Protein AF-A0A4U9HNX3-F1 (afdb_monomer)

Organism: NCBI:txid83655

Radius of gyration: 23.53 Å; Cα contacts (8 Å, |Δi|>4): 140; chains: 1; bounding box: 47×46×71 Å

Foldseek 3Di:
DDDDPPDDDDPQWDWDDFDDPVPFTQWTWTARNVPRDIDIGGDGDDDDDPDDQAPQPVCPPPWDADPSRAFEAEPVQDTPDPPDGDDDDRHDYPPPPDPPPPPPDPDDDDPVVPDDDDDDDDDD

Mean predicted aligned error: 14.07 Å

Sequence (124 aa):
MRSLKNVDIILNAQTTEVKGDGSKVTGLEYRDRVSGDVHSVALAGIFVQIGLLPNTTWLEGAIERNRMGEIIIDAKCETSVKGVFCGGRLHHRTVQTDYHRDRRRGESLPERLRSSDSHQSIRT

Structure (mmCIF, N/CA/C/O backbone):
data_AF-A0A4U9HNX3-F1
#
_entry.id   AF-A0A4U9HNX3-F1
#
loop_
_atom_site.group_PDB
_atom_site.id
_atom_site.type_symbol
_atom_site.label_atom_id
_atom_site.label_alt_id
_atom_site.label_comp_id
_atom_site.label_asym_id
_atom_site.label_entity_id
_atom_site.label_seq_id
_atom_site.pdbx_PDB_ins_code
_atom_site.Cartn_x
_atom_site.Cartn_y
_atom_site.Cartn_z
_atom_site.occupancy
_atom_site.B_iso_or_equiv
_atom_site.auth_seq_id
_atom_site.auth_comp_id
_atom_site.auth_asym_id
_atom_site.auth_atom_id
_atom_site.pdbx_PDB_model_num
ATOM 1 N N . MET A 1 1 ? -17.751 -18.338 -5.184 1.00 49.00 1 MET A N 1
ATOM 2 C CA . MET A 1 1 ? -17.459 -17.119 -4.397 1.00 49.00 1 MET A CA 1
ATOM 3 C C . MET A 1 1 ? -16.282 -17.456 -3.487 1.00 49.00 1 MET A C 1
ATOM 5 O O . MET A 1 1 ? -16.308 -18.524 -2.892 1.00 49.00 1 MET A O 1
ATOM 9 N N . ARG A 1 2 ? -15.183 -16.692 -3.523 1.00 61.53 2 ARG A N 1
ATOM 10 C CA . ARG A 1 2 ? -13.895 -17.094 -2.918 1.00 61.53 2 ARG A CA 1
ATOM 11 C C . ARG A 1 2 ? -13.922 -16.867 -1.400 1.00 61.53 2 ARG A C 1
ATOM 13 O O . ARG A 1 2 ? -13.481 -15.822 -0.950 1.00 61.53 2 ARG A O 1
ATOM 20 N N . SER A 1 3 ? -14.456 -17.812 -0.630 1.00 67.38 3 SER A N 1
ATOM 21 C CA . SER A 1 3 ? -14.443 -17.760 0.838 1.00 67.38 3 SER A CA 1
ATOM 22 C C . SER A 1 3 ? -13.634 -18.924 1.404 1.00 67.38 3 SER A C 1
ATOM 24 O O . SER A 1 3 ? -13.953 -20.089 1.156 1.00 67.38 3 SER A O 1
ATOM 26 N N . LEU A 1 4 ? -12.601 -18.608 2.180 1.00 86.81 4 LEU A N 1
ATOM 27 C CA . LEU A 1 4 ? -12.009 -19.540 3.136 1.00 86.81 4 LEU A CA 1
ATOM 28 C C . LEU A 1 4 ? -12.766 -19.386 4.458 1.00 86.81 4 LEU A C 1
ATOM 30 O O . LEU A 1 4 ? -13.244 -18.300 4.765 1.00 86.81 4 LEU A O 1
ATOM 34 N N . LYS A 1 5 ? -12.876 -20.455 5.251 1.00 91.69 5 LYS A 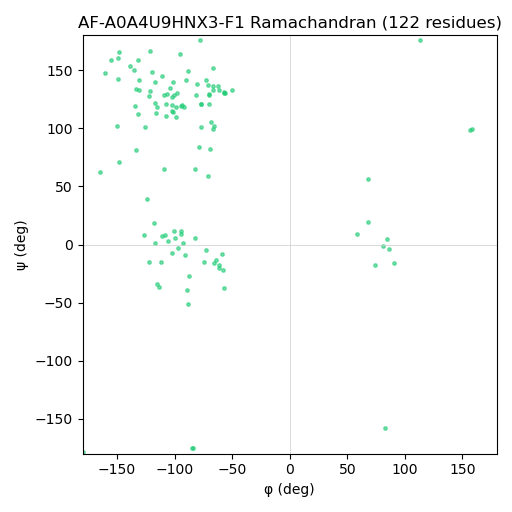N 1
ATOM 35 C CA . LYS A 1 5 ? -13.668 -20.444 6.500 1.00 91.69 5 LYS A CA 1
ATOM 36 C C . LYS A 1 5 ? -13.176 -19.436 7.549 1.00 91.69 5 LYS A C 1
ATOM 38 O O . LYS A 1 5 ? -13.899 -19.146 8.489 1.00 91.69 5 LYS A O 1
ATOM 43 N N . ASN A 1 6 ? -11.945 -18.960 7.412 1.00 93.44 6 ASN A N 1
ATOM 44 C CA . ASN A 1 6 ? -11.256 -18.066 8.336 1.00 93.44 6 ASN A CA 1
ATOM 45 C C . ASN A 1 6 ? -10.892 -16.718 7.690 1.00 93.44 6 ASN A C 1
ATOM 47 O O . ASN A 1 6 ? -9.967 -16.057 8.159 1.00 93.44 6 ASN A O 1
ATOM 51 N N . VAL A 1 7 ? -11.537 -16.356 6.576 1.00 93.81 7 VAL A N 1
ATOM 52 C CA . VAL A 1 7 ? -11.247 -15.118 5.847 1.00 93.81 7 VAL A CA 1
ATOM 53 C C . VAL A 1 7 ? -12.542 -14.415 5.484 1.00 93.81 7 VAL A C 1
ATOM 55 O O . VAL A 1 7 ? -13.321 -14.923 4.677 1.00 93.81 7 VAL A O 1
ATOM 58 N N . ASP A 1 8 ? -12.688 -13.203 6.002 1.00 92.81 8 ASP A N 1
ATOM 59 C CA . ASP A 1 8 ? -13.730 -12.268 5.603 1.00 92.81 8 ASP A CA 1
ATOM 60 C C . ASP A 1 8 ? -13.167 -11.272 4.587 1.00 92.81 8 ASP A C 1
ATOM 62 O O . ASP A 1 8 ? -12.103 -10.680 4.783 1.00 92.81 8 ASP A O 1
ATOM 66 N N . ILE A 1 9 ? -13.879 -11.098 3.472 1.00 94.62 9 ILE A N 1
ATOM 67 C CA . ILE A 1 9 ? -13.527 -10.134 2.428 1.00 94.62 9 ILE A CA 1
ATOM 68 C C . ILE A 1 9 ? -14.520 -8.983 2.506 1.00 94.62 9 ILE A C 1
ATOM 70 O O . ILE A 1 9 ? -15.686 -9.140 2.148 1.00 94.62 9 ILE A O 1
ATOM 74 N N . ILE A 1 10 ? -14.039 -7.821 2.938 1.00 94.62 10 ILE A N 1
ATOM 75 C CA . ILE A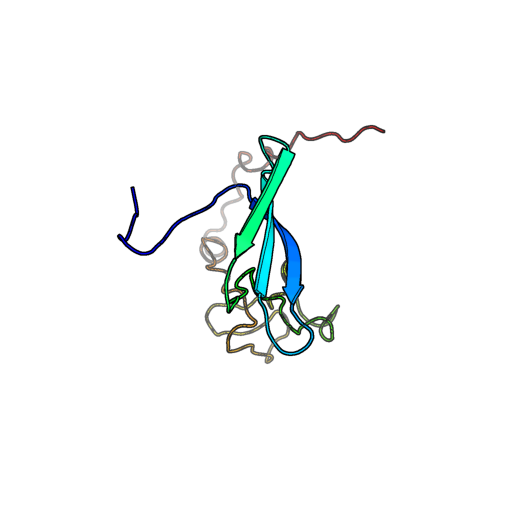 1 10 ? -14.837 -6.601 3.050 1.00 94.62 10 ILE A CA 1
ATOM 76 C C . ILE A 1 10 ? -14.490 -5.700 1.863 1.00 94.62 10 ILE A C 1
ATOM 78 O O . ILE A 1 10 ? -13.352 -5.254 1.714 1.00 94.62 10 ILE A O 1
ATOM 82 N N . LEU A 1 11 ? -15.4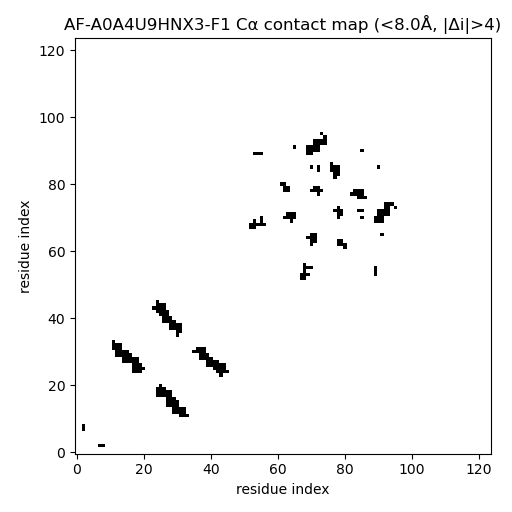67 -5.464 0.989 1.00 95.25 11 LEU A N 1
ATOM 83 C CA . LEU A 1 11 ? -15.339 -4.558 -0.155 1.00 95.25 11 LEU A CA 1
ATOM 84 C C . LEU A 1 11 ? -15.883 -3.175 0.207 1.00 95.25 11 LEU A C 1
ATOM 86 O O . LEU A 1 11 ? -16.595 -3.025 1.190 1.00 95.25 11 LEU A O 1
ATOM 90 N N . ASN A 1 12 ? -15.544 -2.160 -0.591 1.00 96.94 12 ASN A N 1
ATOM 91 C CA . ASN A 1 12 ? -15.966 -0.765 -0.388 1.00 96.94 12 ASN A CA 1
ATOM 92 C C . ASN A 1 12 ? -15.551 -0.137 0.956 1.00 96.94 12 ASN A C 1
ATOM 94 O O . ASN A 1 12 ? -15.955 0.985 1.243 1.00 96.94 12 ASN A O 1
ATOM 98 N N . ALA A 1 13 ? -14.708 -0.802 1.744 1.00 97.38 13 ALA A N 1
ATOM 99 C CA . ALA A 1 13 ? -14.178 -0.277 2.991 1.00 97.38 13 ALA A CA 1
ATOM 100 C C . ALA A 1 13 ? -13.055 0.739 2.734 1.00 97.38 13 ALA A C 1
ATOM 102 O O . ALA A 1 13 ? -12.028 0.417 2.135 1.00 97.38 13 ALA A O 1
ATOM 103 N N . GLN A 1 14 ? -13.235 1.965 3.216 1.00 97.38 14 GLN A N 1
ATOM 104 C CA . GLN A 1 14 ? -12.177 2.961 3.344 1.00 97.38 14 GLN A CA 1
ATOM 105 C C . GLN A 1 14 ? -11.676 2.960 4.786 1.00 97.38 14 GLN A C 1
ATOM 107 O O . GLN A 1 14 ? -12.382 3.425 5.675 1.00 97.38 14 GLN A O 1
ATOM 112 N N . THR A 1 15 ? -10.462 2.473 5.026 1.00 97.06 15 THR A N 1
ATOM 113 C CA . THR A 1 15 ? -9.817 2.580 6.341 1.00 97.06 15 THR A CA 1
ATOM 114 C C . THR A 1 15 ? -9.717 4.043 6.780 1.00 97.06 15 THR A C 1
ATOM 116 O O . THR A 1 15 ? -9.242 4.880 6.011 1.00 97.06 15 THR A O 1
ATOM 119 N N . THR A 1 16 ? -10.143 4.341 8.008 1.00 97.50 16 THR A N 1
ATOM 120 C CA . THR A 1 16 ? -10.145 5.697 8.581 1.00 97.50 16 THR A CA 1
ATOM 121 C C . THR A 1 16 ? -9.184 5.851 9.754 1.00 97.50 16 THR A C 1
ATOM 123 O O . THR A 1 16 ? -8.549 6.894 9.865 1.00 97.50 16 THR A O 1
ATOM 126 N N . GLU A 1 17 ? -9.034 4.829 10.600 1.00 97.44 17 GLU A N 1
ATOM 127 C CA . GLU A 1 17 ? -8.166 4.895 11.781 1.00 97.44 17 GLU A CA 1
ATOM 128 C C . GLU A 1 17 ? -7.579 3.520 12.124 1.00 97.44 17 GLU A C 1
ATOM 130 O O . GLU A 1 17 ? -8.257 2.496 12.035 1.00 97.44 17 GLU A O 1
ATOM 135 N N . VAL A 1 18 ? -6.318 3.502 12.562 1.00 97.31 18 VAL A N 1
ATOM 136 C CA . VAL A 1 18 ? -5.715 2.355 13.251 1.00 97.31 18 VAL A CA 1
ATOM 137 C C . VAL A 1 18 ? -5.682 2.664 14.743 1.00 97.31 18 VAL A C 1
ATOM 139 O O . VAL A 1 18 ? -5.037 3.625 15.157 1.00 97.31 18 VAL A O 1
ATOM 142 N N . LYS A 1 19 ? -6.349 1.837 15.550 1.00 97.62 19 LYS A N 1
ATOM 143 C CA . LYS A 1 19 ? -6.408 1.997 17.007 1.00 97.62 19 LYS A CA 1
ATOM 144 C C . LYS A 1 19 ? -5.268 1.247 17.681 1.00 97.62 19 LYS A C 1
ATOM 146 O O . LYS A 1 19 ? -4.939 0.123 17.294 1.00 97.62 19 LYS A O 1
ATOM 151 N N . GLY A 1 20 ? -4.704 1.847 18.725 1.00 97.00 20 GLY A N 1
ATOM 152 C CA . GLY A 1 20 ? -3.676 1.225 19.551 1.00 97.00 20 GLY A CA 1
ATOM 153 C C . GLY A 1 20 ? -3.725 1.693 21.000 1.00 97.00 20 GLY A C 1
ATOM 154 O O . GLY A 1 20 ? -4.288 2.738 21.309 1.00 97.00 20 GLY A O 1
ATOM 155 N N . ASP A 1 21 ? -3.125 0.904 21.887 1.00 95.94 21 ASP A N 1
ATOM 156 C CA . ASP A 1 21 ? -3.015 1.196 23.326 1.00 95.94 21 ASP A CA 1
ATOM 157 C C . ASP A 1 21 ? -1.695 1.901 23.702 1.00 95.94 21 ASP A C 1
ATOM 159 O O . ASP A 1 21 ? -1.338 1.996 24.873 1.00 95.94 21 ASP A O 1
ATOM 163 N N . GLY A 1 22 ? -0.951 2.371 22.697 1.00 95.00 22 GLY A N 1
ATOM 164 C CA . GLY A 1 22 ? 0.388 2.950 22.836 1.00 95.00 22 GLY A CA 1
ATOM 165 C C . GLY A 1 22 ? 1.529 1.936 22.708 1.00 95.00 22 GLY A C 1
ATOM 166 O O . GLY A 1 22 ? 2.659 2.338 22.448 1.00 95.00 22 GLY A O 1
ATOM 167 N N . SER A 1 23 ? 1.249 0.633 22.818 1.00 95.81 23 SER A N 1
ATOM 168 C CA . SER A 1 23 ? 2.246 -0.436 22.656 1.00 95.81 23 SER A CA 1
ATOM 169 C C . SER A 1 23 ? 1.980 -1.334 21.448 1.00 95.81 23 SER A C 1
ATOM 171 O O . SER A 1 23 ? 2.917 -1.808 20.806 1.00 95.81 23 SER A O 1
ATOM 173 N N . LYS A 1 24 ? 0.705 -1.563 21.117 1.00 95.19 24 LYS A N 1
ATOM 174 C CA . LYS A 1 24 ? 0.277 -2.448 20.028 1.00 95.19 24 LYS A CA 1
ATOM 175 C C . LYS A 1 24 ? -1.019 -1.971 19.383 1.00 95.19 24 LYS A C 1
ATOM 177 O O . LYS A 1 24 ? -1.746 -1.145 19.936 1.00 95.19 24 LYS A O 1
ATOM 182 N N . VAL A 1 25 ? -1.313 -2.540 18.215 1.00 97.38 25 VAL A N 1
ATOM 183 C CA . VAL A 1 25 ? -2.603 -2.378 17.539 1.00 97.38 25 VAL A CA 1
ATOM 184 C C . VAL A 1 25 ? -3.680 -3.134 18.313 1.00 97.38 25 VAL A C 1
ATOM 186 O O . VAL A 1 25 ? -3.470 -4.267 18.751 1.00 97.38 25 VAL A O 1
ATOM 189 N N . THR A 1 26 ? -4.836 -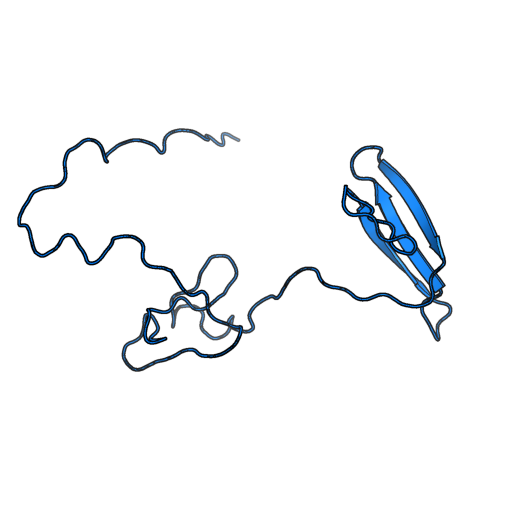2.499 18.464 1.00 98.00 26 THR A N 1
ATOM 190 C CA . THR A 1 26 ? -6.021 -3.065 19.119 1.00 98.00 26 THR A CA 1
ATOM 191 C C . THR A 1 26 ? -7.244 -3.090 18.205 1.00 98.00 26 THR A C 1
ATOM 193 O O . THR A 1 26 ? -8.205 -3.812 18.481 1.00 98.00 26 THR A O 1
ATOM 196 N N . GLY A 1 27 ? -7.215 -2.359 17.087 1.00 97.81 27 GLY A N 1
ATOM 197 C CA . GLY A 1 27 ? -8.284 -2.422 16.103 1.00 97.81 27 GLY A CA 1
ATOM 198 C C . GLY A 1 27 ? -8.093 -1.535 14.880 1.00 97.81 27 GLY A C 1
ATOM 199 O O . GLY A 1 27 ? -7.093 -0.834 14.729 1.00 97.81 27 GLY A O 1
ATOM 200 N N . LEU A 1 28 ? -9.098 -1.579 14.013 1.00 98.12 28 LEU A N 1
ATOM 201 C CA . LEU A 1 28 ? -9.208 -0.815 12.778 1.00 98.12 28 LEU A CA 1
ATOM 202 C C . LEU A 1 28 ? -10.609 -0.210 12.690 1.00 98.12 28 LEU A C 1
ATOM 204 O O . LEU A 1 28 ? -11.593 -0.924 12.888 1.00 98.12 28 LEU A O 1
ATOM 208 N N . GLU A 1 29 ? -10.702 1.066 12.341 1.00 98.31 29 GLU A N 1
ATOM 209 C CA . GLU A 1 29 ? -11.947 1.649 11.851 1.00 98.31 29 GLU A CA 1
ATOM 210 C C . GLU A 1 29 ? -11.924 1.783 10.335 1.00 98.31 29 GLU A C 1
ATOM 212 O O . GLU A 1 29 ? -10.912 2.163 9.734 1.00 98.31 29 GLU A O 1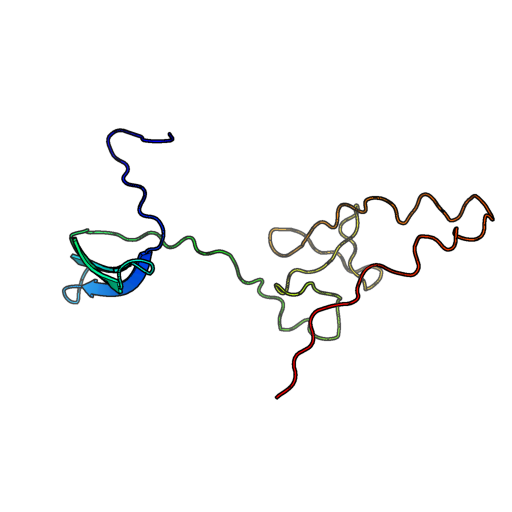
ATOM 217 N N . TYR A 1 30 ? -13.063 1.491 9.717 1.00 98.38 30 TYR A N 1
ATOM 218 C CA . TYR A 1 30 ? -13.288 1.776 8.311 1.00 98.38 30 TYR A CA 1
ATOM 219 C C . TYR A 1 30 ? -14.695 2.316 8.082 1.00 98.38 30 TYR A C 1
ATOM 221 O O . TYR A 1 30 ? -15.631 2.013 8.821 1.00 98.38 30 TYR A O 1
ATOM 229 N N . ARG A 1 31 ? -14.839 3.097 7.015 1.00 98.38 31 ARG A N 1
ATOM 230 C CA . ARG A 1 31 ? -16.119 3.569 6.498 1.00 98.38 31 ARG A CA 1
ATOM 231 C C . ARG A 1 31 ? -16.536 2.727 5.300 1.00 98.38 31 ARG A C 1
ATOM 233 O O . ARG A 1 31 ? -15.748 2.583 4.364 1.00 98.38 31 ARG A O 1
ATOM 240 N N . ASP A 1 32 ? -17.757 2.209 5.296 1.00 98.00 32 ASP A N 1
ATOM 241 C CA . ASP A 1 32 ? -18.357 1.663 4.079 1.00 98.00 32 ASP A CA 1
ATOM 242 C C . ASP A 1 32 ? -18.670 2.828 3.128 1.00 98.00 32 ASP A C 1
ATOM 244 O O . ASP A 1 32 ? -19.386 3.767 3.472 1.00 98.00 32 ASP A O 1
ATOM 248 N N . ARG A 1 33 ? -18.095 2.813 1.924 1.00 97.44 33 ARG A N 1
ATOM 249 C CA . ARG A 1 33 ? -18.257 3.894 0.940 1.00 97.44 33 ARG A CA 1
ATOM 250 C C . ARG A 1 33 ? -19.624 3.908 0.254 1.00 97.44 33 ARG A C 1
ATOM 252 O O . ARG A 1 33 ? -19.934 4.894 -0.408 1.00 97.44 33 ARG A O 1
ATOM 259 N N . VAL A 1 34 ? -20.395 2.830 0.355 1.00 97.56 34 VAL A N 1
ATOM 260 C CA . VAL A 1 34 ? -21.738 2.712 -0.219 1.00 97.56 34 VAL A CA 1
ATOM 261 C C . VAL A 1 34 ? -22.782 3.211 0.770 1.00 97.56 34 VAL A C 1
ATOM 263 O O . VAL A 1 34 ? -23.600 4.046 0.393 1.00 97.56 34 VAL A O 1
ATOM 266 N N . SER A 1 35 ? -22.758 2.734 2.020 1.00 97.25 35 SER A N 1
ATOM 267 C CA . SER A 1 35 ? -23.741 3.158 3.031 1.00 97.25 35 SER A CA 1
ATOM 268 C C . SER A 1 35 ? -23.324 4.414 3.796 1.00 97.25 35 SER A C 1
ATOM 270 O O . SER A 1 35 ? -24.175 5.171 4.256 1.00 97.25 35 SER A O 1
ATOM 272 N N . GLY A 1 36 ? -22.019 4.665 3.914 1.00 97.06 36 GLY A N 1
ATOM 273 C CA . GLY A 1 36 ? -21.457 5.725 4.747 1.00 97.06 36 GLY A CA 1
ATOM 274 C C . GLY A 1 36 ? -21.233 5.320 6.206 1.00 97.06 36 GLY A C 1
ATOM 275 O O . GLY A 1 36 ? -20.661 6.121 6.952 1.00 97.06 36 GLY A O 1
ATOM 276 N N . ASP A 1 37 ? -21.628 4.108 6.606 1.00 97.94 37 ASP A N 1
ATOM 277 C CA . ASP A 1 37 ? -21.509 3.618 7.982 1.00 97.94 37 ASP A CA 1
ATOM 278 C C . ASP A 1 37 ? -20.051 3.442 8.408 1.00 97.94 37 ASP A C 1
ATOM 280 O O . ASP A 1 37 ? -19.165 3.178 7.591 1.00 97.94 37 ASP A O 1
ATOM 284 N N . VAL A 1 38 ? -19.798 3.581 9.710 1.00 98.00 38 VAL A N 1
ATOM 285 C CA . VAL A 1 38 ? -18.477 3.363 10.310 1.00 98.00 38 VAL A CA 1
ATOM 286 C C . VAL A 1 38 ? -18.487 2.057 11.091 1.00 98.00 38 VAL A C 1
ATOM 288 O O . VAL A 1 38 ? -19.341 1.831 11.946 1.00 98.00 38 VAL A O 1
ATOM 291 N N . HIS A 1 39 ? -17.496 1.216 10.821 1.00 97.94 39 HIS A N 1
ATOM 292 C CA . HIS A 1 39 ? -17.318 -0.081 11.450 1.00 97.94 39 HIS A CA 1
ATOM 293 C C . HIS A 1 39 ? -16.013 -0.109 12.243 1.00 97.94 39 HIS A C 1
ATOM 295 O O . HIS A 1 39 ? -14.985 0.382 11.781 1.00 97.94 39 HIS A O 1
ATOM 301 N N . SER A 1 40 ? -16.049 -0.735 13.419 1.00 97.81 40 SER A N 1
ATOM 302 C CA . SER A 1 40 ? -14.871 -1.028 14.239 1.00 97.81 40 SER A CA 1
ATOM 303 C C . SER A 1 40 ? -14.583 -2.527 14.220 1.00 97.81 40 SER A C 1
ATOM 305 O O . SER A 1 40 ? -15.464 -3.332 14.518 1.00 97.81 40 SER A O 1
ATOM 307 N N . VAL A 1 41 ? -13.341 -2.902 13.916 1.00 97.56 41 VAL A N 1
ATOM 308 C CA . VAL A 1 41 ? -12.858 -4.289 13.942 1.00 97.56 41 VAL A CA 1
ATOM 309 C C . VAL A 1 41 ? -11.782 -4.417 15.013 1.00 97.56 41 VAL A C 1
ATOM 311 O O . VAL A 1 41 ? -10.738 -3.775 14.918 1.00 97.56 41 VAL A O 1
ATOM 314 N N . ALA A 1 42 ? -12.022 -5.249 16.027 1.00 97.62 42 ALA A N 1
ATOM 315 C CA . ALA A 1 42 ? -11.013 -5.580 17.030 1.00 97.62 42 ALA A CA 1
ATOM 316 C C . ALA A 1 42 ? -10.014 -6.588 16.444 1.00 97.62 42 ALA A C 1
ATOM 318 O O . ALA A 1 42 ? -10.400 -7.675 16.015 1.00 97.62 42 ALA A O 1
ATOM 319 N N . LEU A 1 43 ? -8.734 -6.223 16.405 1.00 96.56 43 LEU A N 1
ATOM 320 C CA . LEU A 1 43 ? -7.664 -7.058 15.858 1.00 96.56 43 LEU A CA 1
ATOM 321 C C . LEU A 1 43 ? -6.310 -6.682 16.465 1.00 96.56 43 LEU A C 1
ATOM 323 O O . LEU A 1 43 ? -6.129 -5.583 16.976 1.00 96.56 43 LEU A O 1
ATOM 327 N N . ALA A 1 44 ? -5.353 -7.608 16.409 1.00 96.69 44 ALA A N 1
ATOM 328 C CA . ALA A 1 44 ? -4.022 -7.425 16.994 1.00 96.69 44 ALA A CA 1
ATOM 329 C C . ALA A 1 44 ? -2.931 -7.076 15.964 1.00 96.69 44 ALA A C 1
ATOM 331 O O . ALA A 1 44 ? -1.796 -6.797 16.344 1.00 96.69 44 ALA A O 1
ATOM 332 N N . GLY A 1 45 ? -3.237 -7.118 14.662 1.00 95.81 45 GLY A N 1
ATOM 333 C CA . GLY A 1 45 ? -2.246 -6.896 13.611 1.00 95.81 45 GLY A CA 1
ATOM 334 C C . GLY A 1 45 ? -2.857 -6.520 12.266 1.00 95.81 45 GLY A C 1
ATOM 335 O O . GLY A 1 45 ? -3.949 -6.969 11.920 1.00 95.81 45 GLY A O 1
ATOM 336 N N . ILE A 1 46 ? -2.131 -5.690 11.514 1.00 96.25 46 ILE A N 1
ATOM 337 C CA . ILE A 1 46 ? -2.525 -5.178 10.198 1.00 96.25 46 ILE A CA 1
ATOM 338 C C . ILE A 1 46 ? -1.363 -5.382 9.229 1.00 96.25 46 ILE A C 1
ATOM 340 O O . ILE A 1 46 ? -0.226 -5.019 9.525 1.00 96.25 46 ILE A O 1
ATOM 344 N N . PHE A 1 47 ? -1.670 -5.910 8.047 1.00 95.50 47 PHE A N 1
ATOM 345 C CA . PHE A 1 47 ? -0.733 -6.019 6.933 1.00 95.50 47 PHE A CA 1
ATOM 346 C C . PHE A 1 47 ? -1.252 -5.156 5.783 1.00 95.50 47 PHE A C 1
ATOM 348 O O . PHE A 1 47 ? -2.310 -5.433 5.221 1.00 95.50 47 PHE A O 1
ATOM 355 N N . VAL A 1 48 ? -0.529 -4.083 5.458 1.00 92.50 48 VAL A N 1
ATOM 356 C CA . VAL A 1 48 ? -0.951 -3.113 4.439 1.00 92.50 48 VAL A CA 1
ATOM 357 C C . VAL A 1 48 ? -0.376 -3.508 3.083 1.00 92.50 48 VAL A C 1
ATOM 359 O O . VAL A 1 48 ? 0.837 -3.522 2.900 1.00 92.50 48 VAL A O 1
ATOM 362 N N . GLN A 1 49 ? -1.256 -3.787 2.123 1.00 89.62 49 GLN A N 1
ATOM 363 C CA . GLN A 1 49 ? -0.891 -4.124 0.748 1.00 89.62 49 GLN A CA 1
ATOM 364 C C . GLN A 1 49 ? -1.764 -3.315 -0.222 1.00 89.62 49 GLN A C 1
ATOM 366 O O . GLN A 1 49 ? -2.770 -3.804 -0.727 1.00 89.62 49 GLN A O 1
ATOM 371 N N . ILE A 1 50 ? -1.391 -2.053 -0.455 1.00 86.25 50 ILE A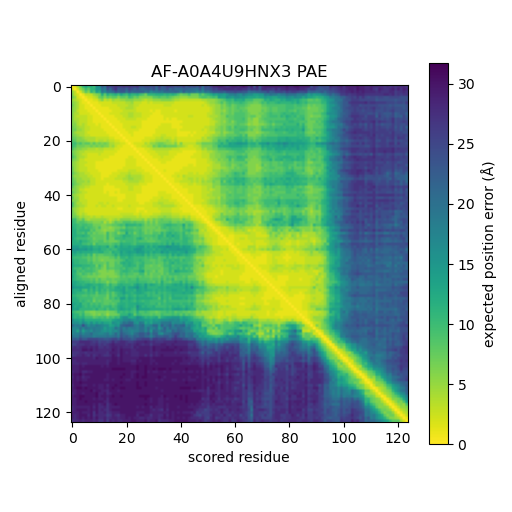 N 1
ATOM 372 C CA . ILE A 1 50 ? -2.165 -1.087 -1.268 1.00 86.25 50 ILE A CA 1
ATOM 373 C C . ILE A 1 50 ? -1.491 -0.717 -2.598 1.00 86.25 50 ILE A C 1
ATOM 375 O O . ILE A 1 50 ? -1.962 0.161 -3.315 1.00 86.25 50 ILE A O 1
ATOM 379 N N . GLY A 1 51 ? -0.394 -1.391 -2.936 1.00 81.00 51 GLY A N 1
ATOM 380 C CA . GLY A 1 51 ? 0.432 -1.084 -4.101 1.00 81.00 51 GLY A CA 1
ATOM 381 C C . GLY A 1 51 ? 1.819 -0.582 -3.708 1.00 81.00 51 GLY A C 1
ATOM 382 O O . GLY A 1 51 ? 2.137 -0.436 -2.530 1.00 81.00 51 GLY A O 1
ATOM 383 N N . LEU A 1 52 ? 2.658 -0.363 -4.717 1.00 81.56 52 LEU A N 1
ATOM 384 C CA . LEU A 1 52 ? 4.031 0.110 -4.575 1.00 81.56 52 LEU A CA 1
ATOM 385 C C . LEU A 1 52 ? 4.178 1.415 -5.357 1.00 81.56 52 LEU A C 1
ATOM 387 O O . LEU A 1 52 ? 3.783 1.469 -6.519 1.00 81.56 52 LEU A O 1
ATOM 391 N N . LEU A 1 53 ? 4.776 2.432 -4.739 1.00 84.56 53 LEU A N 1
ATOM 392 C CA . LEU A 1 53 ? 5.243 3.620 -5.449 1.00 84.56 53 LEU A CA 1
ATOM 393 C C . LEU A 1 53 ? 6.732 3.430 -5.793 1.00 84.56 53 LEU A C 1
ATOM 395 O O . LEU A 1 53 ? 7.537 3.255 -4.873 1.00 84.56 53 LEU A O 1
ATOM 399 N N . PRO A 1 54 ? 7.126 3.424 -7.077 1.00 84.62 54 PRO A N 1
ATOM 400 C CA . PRO A 1 54 ? 8.524 3.278 -7.469 1.00 84.62 54 PRO A CA 1
ATOM 401 C C . PRO A 1 54 ? 9.390 4.435 -6.955 1.00 84.62 54 PRO A C 1
ATOM 403 O O . PRO A 1 54 ? 9.026 5.603 -7.077 1.00 84.62 54 PRO A O 1
ATOM 406 N N . ASN A 1 55 ? 10.576 4.124 -6.424 1.00 86.62 55 ASN A N 1
ATOM 407 C CA . ASN A 1 55 ? 11.541 5.131 -5.966 1.00 86.62 55 ASN A CA 1
ATOM 408 C C . ASN A 1 55 ? 12.375 5.691 -7.139 1.00 86.62 55 ASN A C 1
ATOM 410 O O . ASN A 1 55 ? 13.576 5.442 -7.255 1.00 86.62 55 ASN A O 1
ATOM 414 N N . THR A 1 56 ? 11.710 6.384 -8.061 1.00 88.00 56 THR A N 1
ATOM 415 C CA . THR A 1 56 ? 12.264 6.827 -9.358 1.00 88.00 56 THR A CA 1
ATOM 416 C C . THR A 1 56 ? 12.097 8.329 -9.584 1.00 88.00 56 THR A C 1
ATOM 418 O O . THR A 1 56 ? 12.358 8.825 -10.681 1.00 88.00 56 THR A O 1
ATOM 421 N N . THR A 1 57 ? 11.654 9.082 -8.573 1.00 87.94 57 THR A N 1
ATOM 422 C CA . THR A 1 57 ? 11.443 10.538 -8.659 1.00 87.94 57 THR A CA 1
ATOM 423 C C . THR A 1 57 ? 12.712 11.282 -9.066 1.00 87.94 57 THR A C 1
ATOM 425 O O . THR A 1 57 ? 12.649 12.175 -9.898 1.00 87.94 57 THR A O 1
ATOM 428 N N . TRP A 1 58 ? 13.876 10.845 -8.587 1.00 91.38 58 TRP A N 1
ATOM 429 C CA . TRP A 1 58 ? 15.186 11.413 -8.929 1.00 91.38 58 TRP A CA 1
ATOM 430 C C . TRP A 1 58 ? 15.595 11.267 -10.411 1.00 91.38 58 TRP A C 1
ATOM 432 O O . TRP A 1 58 ? 16.541 11.919 -10.840 1.00 91.38 58 TRP A O 1
ATOM 442 N N . LEU A 1 59 ? 14.897 10.431 -11.193 1.00 88.75 59 LEU A N 1
ATOM 443 C CA . LEU A 1 59 ? 15.117 10.233 -12.637 1.00 88.75 59 LEU A CA 1
ATOM 444 C C . LEU A 1 59 ? 14.204 11.097 -13.517 1.00 88.75 59 LEU A C 1
ATOM 446 O O . LEU A 1 59 ? 14.124 10.896 -14.731 1.00 88.75 59 LEU A O 1
ATOM 450 N N . GLU A 1 60 ? 13.474 12.031 -12.916 1.00 86.56 60 GLU A N 1
ATOM 451 C CA . GLU A 1 60 ? 12.572 12.924 -13.630 1.00 86.56 60 GLU A CA 1
ATOM 452 C C . GLU A 1 60 ? 13.274 13.716 -14.737 1.00 86.56 60 GLU A C 1
ATOM 454 O O . GLU A 1 60 ? 14.345 14.283 -14.542 1.00 86.56 60 GLU A O 1
ATOM 459 N N . GLY A 1 61 ? 12.685 13.695 -15.937 1.00 87.50 61 GLY A N 1
ATOM 460 C CA . GLY A 1 61 ? 13.243 14.317 -17.141 1.00 87.50 61 GLY A CA 1
ATOM 461 C C . GLY A 1 61 ? 14.433 13.579 -17.769 1.00 87.50 61 GLY A C 1
ATOM 462 O O . GLY A 1 61 ? 14.721 13.811 -18.939 1.00 87.50 61 GLY A O 1
ATOM 463 N N . ALA A 1 62 ? 15.096 12.675 -17.042 1.00 93.06 62 ALA A N 1
ATOM 464 C CA . ALA A 1 62 ? 16.253 11.930 -17.535 1.00 93.06 62 ALA A CA 1
ATOM 465 C C . ALA A 1 62 ? 15.867 10.613 -18.228 1.00 93.06 62 ALA A C 1
ATOM 467 O O . ALA A 1 62 ? 16.470 10.247 -19.235 1.00 93.06 62 ALA A O 1
ATOM 468 N N . ILE A 1 63 ? 14.875 9.895 -17.691 1.00 93.12 63 ILE A N 1
ATOM 469 C CA . ILE A 1 63 ? 14.396 8.610 -18.221 1.00 93.12 63 ILE A CA 1
ATOM 470 C C . ILE A 1 63 ? 12.870 8.637 -18.329 1.00 93.12 63 ILE A C 1
ATOM 472 O O . ILE A 1 63 ? 12.178 9.178 -17.462 1.00 93.12 63 ILE A O 1
ATOM 476 N N . GLU A 1 64 ? 12.340 8.037 -19.393 1.00 93.00 64 GLU A N 1
ATOM 477 C CA . GLU A 1 64 ? 10.901 7.915 -19.602 1.00 93.00 64 GLU A CA 1
ATOM 478 C C . GLU A 1 64 ? 10.253 6.999 -18.549 1.00 93.00 64 GLU A C 1
ATOM 480 O O . GLU A 1 64 ? 10.733 5.900 -18.247 1.00 93.00 64 GLU A O 1
ATOM 485 N N . ARG A 1 65 ? 9.142 7.465 -17.971 1.00 91.81 65 ARG A N 1
ATOM 486 C CA . ARG A 1 65 ? 8.401 6.781 -16.905 1.00 91.81 65 ARG A CA 1
ATOM 487 C C . ARG A 1 65 ? 6.910 6.826 -17.203 1.00 91.81 65 ARG A C 1
ATOM 489 O O . ARG A 1 65 ? 6.423 7.781 -17.804 1.00 91.81 65 ARG A O 1
ATOM 496 N N . ASN A 1 66 ? 6.173 5.817 -16.749 1.00 89.62 66 ASN A N 1
ATOM 497 C CA . ASN A 1 66 ? 4.718 5.829 -16.868 1.00 89.62 66 ASN A CA 1
ATOM 498 C C . ASN A 1 66 ? 4.068 6.737 -15.804 1.00 89.62 66 ASN A C 1
ATOM 500 O O . ASN A 1 66 ? 4.728 7.256 -14.904 1.00 89.62 66 ASN A O 1
ATOM 504 N N . ARG A 1 67 ? 2.738 6.886 -15.864 1.00 88.50 67 ARG A N 1
ATOM 505 C CA . ARG A 1 67 ? 1.964 7.696 -14.900 1.00 88.50 67 ARG A CA 1
ATOM 506 C C . ARG A 1 67 ? 2.107 7.260 -13.434 1.00 88.50 67 ARG A C 1
ATOM 508 O O . ARG A 1 67 ? 1.802 8.039 -12.543 1.00 88.50 67 ARG A O 1
ATOM 515 N N . MET A 1 68 ? 2.502 6.010 -13.189 1.00 86.38 68 MET A N 1
ATOM 516 C CA . MET A 1 68 ? 2.717 5.453 -11.850 1.00 86.38 68 MET A CA 1
ATOM 517 C C . MET A 1 68 ? 4.179 5.591 -11.394 1.00 86.38 68 MET A C 1
ATOM 519 O O . MET A 1 68 ? 4.509 5.160 -10.295 1.00 86.38 68 MET A O 1
ATOM 523 N N . GLY A 1 69 ? 5.050 6.194 -12.212 1.00 87.38 69 GLY A N 1
ATOM 524 C CA . GLY A 1 69 ? 6.468 6.394 -11.919 1.00 87.38 69 GLY A CA 1
ATOM 525 C C . GLY A 1 69 ? 7.360 5.198 -12.256 1.00 87.38 69 GLY A C 1
ATOM 526 O O . GLY A 1 69 ? 8.555 5.238 -11.978 1.00 87.38 69 GLY A O 1
ATOM 527 N N . GLU A 1 70 ? 6.840 4.130 -12.855 1.00 90.12 70 GLU A N 1
ATOM 528 C CA . GLU A 1 70 ? 7.668 2.981 -13.238 1.00 90.12 70 GLU A CA 1
ATOM 529 C C . GLU A 1 70 ? 8.544 3.343 -14.441 1.00 90.12 70 GLU A C 1
ATOM 531 O O . GLU A 1 70 ? 8.087 4.030 -15.359 1.00 90.12 70 GLU A O 1
ATOM 536 N N . ILE A 1 71 ? 9.790 2.862 -14.459 1.00 91.94 71 ILE A N 1
ATOM 537 C CA . ILE A 1 71 ? 10.682 3.043 -15.612 1.00 91.94 71 ILE A CA 1
ATOM 538 C C . ILE A 1 71 ? 10.160 2.191 -16.768 1.00 91.94 71 ILE A C 1
ATOM 540 O O . ILE A 1 71 ? 9.916 0.991 -16.603 1.00 91.94 71 ILE A O 1
ATOM 544 N N . ILE A 1 72 ? 9.996 2.807 -17.937 1.00 91.44 72 ILE A N 1
ATOM 545 C CA . ILE A 1 72 ? 9.605 2.100 -19.157 1.00 91.44 72 ILE A CA 1
ATOM 546 C C . ILE A 1 72 ? 10.855 1.454 -19.758 1.00 91.44 72 ILE A C 1
ATOM 548 O O . ILE A 1 72 ? 11.879 2.116 -19.937 1.00 91.44 72 ILE A O 1
ATOM 552 N N . ILE A 1 73 ? 10.771 0.157 -20.056 1.00 91.62 73 ILE A N 1
ATOM 553 C CA . ILE A 1 73 ? 11.860 -0.608 -20.672 1.00 91.62 73 ILE A CA 1
ATOM 554 C C . ILE A 1 73 ? 11.388 -1.437 -21.863 1.00 91.62 73 ILE A C 1
ATOM 556 O O . ILE A 1 73 ? 10.211 -1.796 -21.965 1.00 91.62 73 ILE A O 1
ATOM 560 N N . ASP A 1 74 ? 12.338 -1.800 -22.722 1.00 88.75 74 ASP A N 1
ATOM 561 C CA . ASP A 1 74 ? 12.146 -2.761 -23.804 1.00 88.75 74 ASP A CA 1
ATOM 562 C C . ASP A 1 74 ? 12.303 -4.232 -23.344 1.00 88.75 74 ASP A C 1
ATOM 564 O O . ASP A 1 74 ? 12.490 -4.548 -22.164 1.00 88.75 74 ASP A O 1
ATOM 568 N N . ALA A 1 75 ? 12.240 -5.174 -24.294 1.00 89.31 75 ALA A N 1
ATOM 569 C CA . ALA A 1 75 ? 12.372 -6.609 -24.020 1.00 89.31 75 ALA A CA 1
ATOM 570 C C . ALA A 1 75 ? 13.761 -7.038 -23.501 1.00 89.31 75 ALA A C 1
ATOM 572 O O . ALA A 1 75 ? 13.895 -8.144 -22.974 1.00 89.31 75 ALA A O 1
ATOM 573 N N . LYS A 1 76 ? 14.785 -6.191 -23.657 1.00 89.75 76 LYS A N 1
ATOM 574 C CA . LYS A 1 76 ? 16.156 -6.400 -23.170 1.00 89.75 76 LYS A CA 1
ATOM 575 C C . LYS A 1 76 ? 16.427 -5.651 -21.864 1.00 89.75 76 LYS A C 1
ATOM 577 O O . LYS A 1 76 ? 17.558 -5.666 -21.383 1.00 89.75 76 LYS A O 1
ATOM 582 N N . CYS A 1 77 ? 15.397 -5.033 -21.294 1.00 91.00 77 CYS A N 1
ATOM 583 C CA . CYS A 1 77 ? 15.473 -4.172 -20.126 1.00 91.00 77 CYS A CA 1
ATOM 584 C C . CYS A 1 77 ? 16.213 -2.845 -20.341 1.00 91.00 77 CYS A C 1
ATOM 586 O O . CYS A 1 77 ? 16.633 -2.227 -19.362 1.00 91.00 77 CYS A O 1
ATOM 588 N N . GLU A 1 78 ? 16.370 -2.400 -21.589 1.00 94.38 78 GLU A N 1
ATOM 589 C CA . GLU A 1 78 ? 16.953 -1.099 -21.920 1.00 94.38 78 GLU A CA 1
ATOM 590 C C . GLU A 1 78 ? 15.899 0.008 -21.769 1.00 94.38 78 GLU A C 1
ATOM 592 O O . GLU A 1 78 ? 14.730 -0.177 -22.113 1.00 94.38 78 GLU A O 1
ATOM 597 N N . THR A 1 79 ? 16.303 1.144 -21.203 1.00 94.12 79 THR A N 1
ATOM 598 C CA . THR A 1 79 ? 15.446 2.323 -20.992 1.00 94.12 79 THR A CA 1
ATOM 599 C C . THR A 1 79 ? 15.385 3.217 -22.238 1.00 94.12 79 THR A C 1
ATOM 601 O O . THR A 1 79 ? 15.993 2.922 -23.265 1.00 94.12 79 THR A O 1
ATOM 604 N N . SER A 1 80 ? 14.712 4.369 -22.141 1.00 92.12 80 SER A N 1
ATOM 605 C CA . SER A 1 80 ? 14.748 5.411 -23.179 1.00 92.12 80 SER A CA 1
ATOM 606 C C . SER A 1 80 ? 16.153 5.985 -23.433 1.00 92.12 80 SER A C 1
ATOM 608 O O . SER A 1 80 ? 16.395 6.575 -24.486 1.00 92.12 80 SER A O 1
ATOM 610 N N . VAL A 1 81 ? 17.086 5.831 -22.485 1.00 94.38 81 VAL A N 1
ATOM 611 C CA . VAL A 1 81 ? 18.485 6.247 -22.632 1.00 94.38 81 VAL A CA 1
ATOM 612 C C . VAL A 1 81 ? 19.331 5.037 -23.014 1.00 94.38 81 VAL A C 1
ATOM 614 O O . VAL A 1 81 ? 19.451 4.074 -22.255 1.00 94.38 81 VAL A O 1
ATOM 617 N N . LYS A 1 82 ? 19.952 5.106 -24.195 1.00 92.44 82 LYS A N 1
ATOM 618 C CA . LYS A 1 82 ? 20.780 4.026 -24.740 1.00 92.44 82 LYS A CA 1
ATOM 619 C C . LYS A 1 82 ? 21.921 3.659 -23.786 1.00 92.44 82 LYS A C 1
ATOM 621 O O . LYS A 1 82 ? 22.664 4.530 -23.338 1.00 92.44 82 LYS A O 1
ATOM 626 N N . GLY A 1 83 ? 22.087 2.365 -23.525 1.00 91.56 83 GLY A N 1
ATOM 627 C CA . GLY A 1 83 ? 23.091 1.822 -22.610 1.00 91.56 83 GLY A CA 1
ATOM 628 C C . GLY A 1 83 ? 22.705 1.879 -21.130 1.00 91.56 83 GLY A C 1
ATOM 629 O O . GLY A 1 83 ? 23.469 1.392 -20.297 1.00 91.56 83 GLY A O 1
ATOM 630 N N . VAL A 1 84 ? 21.535 2.429 -20.790 1.00 91.38 84 VAL A N 1
ATOM 631 C CA . VAL A 1 84 ? 20.989 2.407 -19.430 1.00 91.38 84 VAL A CA 1
ATOM 632 C C . VAL A 1 84 ? 19.905 1.340 -19.352 1.00 91.38 84 VAL A C 1
ATOM 634 O O . VAL A 1 84 ? 18.955 1.349 -20.134 1.00 91.38 84 VAL A O 1
ATOM 637 N N . PHE A 1 85 ? 20.037 0.435 -18.383 1.00 91.69 85 PHE A N 1
ATOM 638 C CA . PHE A 1 85 ? 19.141 -0.704 -18.185 1.00 91.69 85 PHE A CA 1
ATOM 639 C C . PHE A 1 85 ? 18.470 -0.638 -16.810 1.00 91.69 85 PHE A C 1
ATOM 641 O O . PHE A 1 85 ? 19.074 -0.168 -15.845 1.00 91.69 85 PHE A O 1
ATOM 648 N N . CYS A 1 86 ? 17.240 -1.145 -16.696 1.00 87.50 86 CYS A N 1
ATOM 649 C CA . CYS A 1 86 ? 16.523 -1.238 -15.421 1.00 87.50 86 CYS A CA 1
ATOM 650 C C . CYS A 1 86 ? 16.119 -2.686 -15.109 1.00 87.50 86 CYS A C 1
ATOM 652 O O . CYS A 1 86 ? 15.470 -3.352 -15.908 1.00 87.50 86 CYS A O 1
ATOM 654 N N . GLY A 1 87 ? 16.470 -3.170 -13.916 1.00 84.12 87 GLY A N 1
ATOM 655 C CA . GLY A 1 87 ? 16.094 -4.493 -13.409 1.00 84.12 87 GLY A CA 1
ATOM 656 C C . GLY A 1 87 ? 15.307 -4.412 -12.098 1.00 84.12 87 GLY A C 1
ATOM 657 O O . GLY A 1 87 ? 15.264 -3.373 -11.444 1.00 84.12 87 GLY A O 1
ATOM 658 N N . GLY A 1 88 ? 14.679 -5.517 -11.692 1.00 78.00 88 GLY A N 1
ATOM 659 C CA . GLY A 1 88 ? 13.930 -5.597 -10.429 1.00 78.00 88 GLY A CA 1
ATOM 660 C C . GLY A 1 88 ? 12.496 -5.053 -10.503 1.00 78.00 88 GLY A C 1
ATOM 661 O O . GLY A 1 88 ? 11.892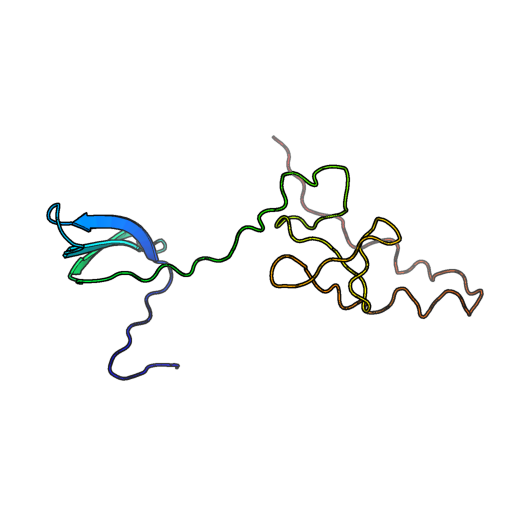 -5.017 -11.561 1.00 78.00 88 GLY A O 1
ATOM 662 N N . ARG A 1 89 ? 11.903 -4.668 -9.367 1.00 69.31 89 ARG A N 1
ATOM 663 C CA . ARG A 1 89 ? 10.463 -4.332 -9.264 1.00 69.31 89 ARG A CA 1
ATOM 664 C C . ARG A 1 89 ? 10.079 -2.905 -9.694 1.00 69.31 89 ARG A C 1
ATOM 666 O O . ARG A 1 89 ? 8.939 -2.513 -9.492 1.00 69.31 89 ARG A O 1
ATOM 673 N N . LEU A 1 90 ? 11.018 -2.121 -10.224 1.00 70.88 90 LEU A N 1
ATOM 674 C CA . LEU A 1 90 ? 10.821 -0.692 -10.517 1.00 70.88 90 LEU A CA 1
ATOM 675 C C . LEU A 1 90 ? 10.447 -0.403 -11.978 1.00 70.88 90 LEU A C 1
ATOM 677 O O . LEU A 1 90 ? 10.239 0.759 -12.332 1.00 70.88 90 LEU A O 1
ATOM 681 N N . HIS A 1 91 ? 10.398 -1.434 -12.824 1.00 69.19 91 HIS A N 1
ATOM 682 C CA . HIS A 1 91 ? 10.123 -1.283 -14.245 1.00 69.19 91 HIS A CA 1
ATOM 683 C C . HIS A 1 91 ? 8.764 -1.849 -14.638 1.00 69.19 91 HIS A C 1
ATOM 685 O O . HIS A 1 91 ? 8.343 -2.908 -14.169 1.00 69.19 91 HIS A O 1
ATOM 691 N N . HIS A 1 92 ? 8.140 -1.169 -15.593 1.00 70.44 92 HIS A N 1
ATOM 692 C CA . HIS A 1 92 ? 7.013 -1.697 -16.335 1.00 70.44 92 HIS A CA 1
ATOM 693 C C . HIS A 1 92 ? 7.538 -2.354 -17.607 1.00 70.44 92 HIS A C 1
ATOM 695 O O . HIS A 1 92 ? 8.145 -1.690 -18.450 1.00 70.44 92 HIS A O 1
ATOM 701 N N . ARG A 1 93 ? 7.292 -3.657 -17.778 1.00 56.69 93 ARG A N 1
ATOM 702 C CA . ARG A 1 93 ? 7.544 -4.300 -19.068 1.00 56.69 93 ARG A CA 1
ATOM 703 C C . ARG A 1 93 ? 6.408 -3.918 -20.007 1.00 56.69 93 ARG A C 1
ATOM 705 O O . ARG A 1 93 ? 5.344 -4.532 -19.959 1.00 56.69 93 ARG A O 1
ATOM 712 N N . THR A 1 94 ? 6.650 -2.956 -20.889 1.00 50.16 94 THR A N 1
ATOM 713 C CA . THR A 1 94 ? 5.758 -2.734 -22.025 1.00 50.16 94 THR A CA 1
ATOM 714 C C . THR A 1 94 ? 5.854 -3.970 -22.911 1.00 50.16 94 THR A C 1
ATOM 716 O O . THR A 1 94 ? 6.834 -4.170 -23.627 1.00 50.16 94 THR A O 1
ATOM 719 N N . VAL A 1 95 ? 4.857 -4.856 -22.842 1.00 41.28 95 VAL A N 1
ATOM 720 C CA . VAL A 1 95 ? 4.666 -5.860 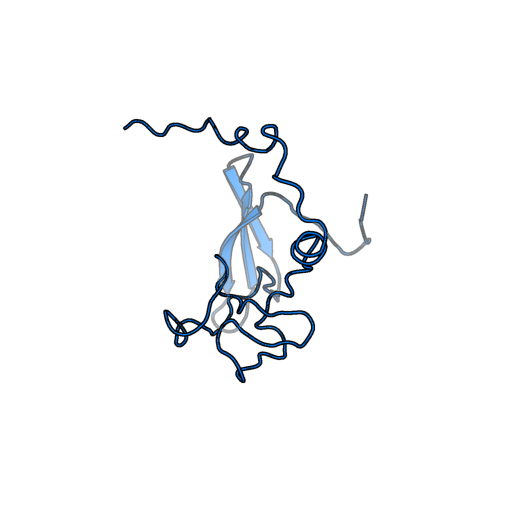-23.891 1.00 41.28 95 VAL A CA 1
ATOM 721 C C . VAL A 1 95 ? 4.278 -5.056 -25.118 1.00 41.28 95 VAL A C 1
ATOM 723 O O . VAL A 1 95 ? 3.160 -4.558 -25.231 1.00 41.28 95 VAL A O 1
ATOM 726 N N . GLN A 1 96 ? 5.255 -4.824 -25.982 1.00 42.28 96 GLN A N 1
ATOM 727 C CA . GLN A 1 96 ? 5.073 -4.105 -27.224 1.00 42.28 96 GLN A CA 1
ATOM 728 C C . GLN A 1 96 ? 4.237 -4.984 -28.151 1.00 42.28 96 GLN A C 1
ATOM 730 O O . GLN A 1 96 ? 4.764 -5.713 -28.988 1.00 42.28 96 GLN A O 1
ATOM 735 N N . THR A 1 97 ? 2.921 -4.957 -27.965 1.00 37.47 97 THR A N 1
ATOM 736 C CA . THR A 1 97 ? 1.994 -5.392 -29.001 1.00 37.47 97 THR A CA 1
ATOM 737 C C . THR A 1 97 ? 2.114 -4.346 -30.110 1.00 37.47 97 THR A C 1
ATOM 739 O O . THR A 1 97 ? 1.708 -3.201 -29.949 1.00 37.47 97 THR A O 1
ATOM 742 N N . ASP A 1 98 ? 2.793 -4.739 -31.186 1.00 41.62 98 ASP A N 1
ATOM 743 C CA . ASP A 1 98 ? 2.722 -4.141 -32.520 1.00 41.62 98 ASP A CA 1
ATOM 744 C C . ASP A 1 98 ? 3.269 -2.719 -32.746 1.00 41.62 98 ASP A C 1
ATOM 746 O O . ASP A 1 98 ? 2.601 -1.882 -33.339 1.00 41.62 98 ASP A O 1
ATOM 750 N N . TYR A 1 99 ? 4.546 -2.461 -32.429 1.00 37.38 99 TYR A N 1
ATOM 751 C CA . TYR A 1 99 ? 5.260 -1.316 -33.046 1.00 37.38 99 TYR A CA 1
ATOM 752 C C . TYR A 1 99 ? 6.391 -1.711 -34.010 1.00 37.38 99 TYR A C 1
ATOM 754 O O . TYR A 1 99 ? 6.846 -0.900 -34.812 1.00 37.38 99 TYR A O 1
ATOM 762 N N . HIS A 1 100 ? 6.842 -2.971 -33.990 1.00 36.41 100 HIS A N 1
ATOM 763 C CA . HIS A 1 100 ? 7.970 -3.416 -34.820 1.00 36.41 100 HIS A CA 1
ATOM 764 C C . HIS A 1 100 ? 7.599 -4.274 -36.034 1.00 36.41 100 HIS A C 1
ATOM 766 O O . HIS A 1 100 ? 8.496 -4.688 -36.772 1.00 36.41 100 HIS A O 1
ATOM 772 N N . ARG A 1 101 ? 6.307 -4.508 -36.308 1.00 35.72 101 ARG A N 1
ATOM 773 C CA . ARG A 1 101 ? 5.897 -5.280 -37.494 1.00 35.72 101 ARG A CA 1
ATOM 774 C C . ARG A 1 101 ? 5.645 -4.450 -38.753 1.00 35.72 101 ARG A C 1
ATOM 776 O O . ARG A 1 101 ? 5.567 -5.045 -39.822 1.00 35.72 101 ARG A O 1
ATOM 783 N N . ASP A 1 102 ? 5.634 -3.120 -38.657 1.00 41.00 102 ASP A N 1
ATOM 784 C CA . ASP A 1 102 ? 5.141 -2.257 -39.740 1.00 41.00 102 ASP A CA 1
ATOM 785 C C . ASP A 1 102 ? 6.148 -1.200 -40.236 1.00 41.00 102 ASP A C 1
ATOM 787 O O . ASP A 1 102 ? 5.828 -0.053 -40.521 1.00 41.00 102 ASP A O 1
ATOM 791 N N . ARG A 1 103 ? 7.428 -1.583 -40.326 1.00 39.91 103 ARG A N 1
ATOM 792 C CA . ARG A 1 103 ? 8.451 -0.823 -41.082 1.00 39.91 103 ARG A CA 1
ATOM 793 C C . ARG A 1 103 ? 9.052 -1.594 -42.259 1.00 39.91 103 ARG A C 1
ATOM 795 O O . ARG A 1 103 ? 9.931 -1.083 -42.943 1.00 39.91 103 ARG A O 1
ATOM 802 N N . ARG A 1 104 ? 8.589 -2.827 -42.506 1.00 44.47 104 ARG A N 1
ATOM 803 C CA . ARG A 1 104 ? 9.047 -3.685 -43.620 1.00 44.47 104 ARG A CA 1
ATOM 804 C C . ARG A 1 104 ? 8.030 -3.855 -44.746 1.00 44.47 104 ARG A C 1
ATOM 806 O O . ARG A 1 104 ? 8.267 -4.648 -45.652 1.00 44.47 104 ARG A O 1
ATOM 813 N N . ARG A 1 105 ? 6.925 -3.119 -44.715 1.00 42.44 105 ARG A N 1
ATOM 814 C CA . ARG A 1 105 ? 5.995 -3.001 -45.836 1.00 42.44 105 ARG A CA 1
ATOM 815 C C . ARG A 1 105 ? 5.730 -1.517 -46.002 1.00 42.44 105 ARG A C 1
ATOM 817 O O . ARG A 1 105 ? 5.231 -0.887 -45.084 1.00 42.44 105 ARG A O 1
ATOM 824 N N . GLY A 1 106 ? 6.193 -0.937 -47.103 1.00 40.00 106 GLY A N 1
ATOM 825 C CA . GLY A 1 106 ? 5.974 0.472 -47.431 1.00 40.00 106 GLY A CA 1
ATOM 826 C C . GLY A 1 106 ? 4.518 0.729 -47.810 1.00 40.00 106 GLY A C 1
ATOM 827 O O . GLY A 1 106 ? 4.249 1.156 -48.925 1.00 40.00 106 GLY A O 1
ATOM 828 N N . GLU A 1 107 ? 3.591 0.427 -46.908 1.00 44.34 107 GLU A N 1
ATOM 829 C CA . GLU A 1 107 ? 2.167 0.670 -47.079 1.00 44.34 107 GLU A CA 1
ATOM 830 C C . GLU A 1 107 ? 1.772 1.829 -46.162 1.00 44.34 107 GLU A C 1
ATOM 832 O O . GLU A 1 107 ? 1.999 1.819 -44.954 1.00 44.34 107 GLU A O 1
ATOM 837 N N . SER A 1 108 ? 1.238 2.889 -46.762 1.00 46.44 108 SER A N 1
ATOM 838 C CA . SER A 1 108 ? 0.654 4.009 -46.033 1.00 46.44 108 SER A CA 1
ATOM 839 C C . SER A 1 108 ? -0.526 3.524 -45.188 1.00 46.44 108 SER A C 1
ATOM 841 O O . SER A 1 108 ? -1.398 2.821 -45.698 1.00 46.44 108 SER A O 1
ATOM 843 N N . LEU A 1 109 ? -0.565 3.946 -43.921 1.00 43.84 109 LEU A N 1
ATOM 844 C CA . LEU A 1 109 ? -1.625 3.621 -42.964 1.00 43.84 109 LEU A CA 1
ATOM 845 C C . LEU A 1 109 ? -3.030 3.896 -43.538 1.00 43.84 109 LEU A C 1
ATOM 847 O O . LEU A 1 109 ? -3.265 4.997 -44.046 1.00 43.84 109 LEU A O 1
ATOM 851 N N . PRO A 1 110 ? -3.993 2.963 -43.410 1.00 41.88 110 PRO A N 1
ATOM 852 C CA . PRO A 1 110 ? -5.376 3.229 -43.773 1.00 41.88 110 PRO A CA 1
ATOM 853 C C . PRO A 1 110 ? -5.986 4.280 -42.834 1.00 41.88 110 PRO A C 1
ATOM 855 O O . PRO A 1 110 ? -5.855 4.219 -41.612 1.00 41.88 110 PRO A O 1
ATOM 858 N N . GLU A 1 111 ? -6.720 5.223 -43.420 1.00 41.00 111 GLU A N 1
ATOM 859 C CA . GLU A 1 111 ? -7.303 6.420 -42.789 1.00 41.00 111 GLU A CA 1
ATOM 860 C C . GLU A 1 111 ? -8.278 6.134 -41.622 1.00 41.00 111 GLU A C 1
ATOM 862 O O . GLU A 1 111 ? -8.638 7.023 -40.857 1.00 41.00 111 GLU A O 1
ATOM 867 N N . ARG A 1 112 ? -8.632 4.861 -41.405 1.00 41.22 112 ARG A N 1
ATOM 868 C CA . ARG A 1 112 ? -9.507 4.375 -40.324 1.00 41.22 112 ARG A CA 1
ATOM 869 C C . ARG A 1 112 ? -8.898 4.387 -38.914 1.00 41.22 112 ARG A C 1
ATOM 871 O O . ARG A 1 112 ? -9.616 4.107 -37.964 1.00 41.22 112 ARG A O 1
ATOM 878 N N . LEU A 1 113 ? -7.617 4.726 -38.765 1.00 40.97 113 LEU A N 1
ATOM 879 C CA . LEU A 1 113 ? -6.960 4.959 -37.464 1.00 40.97 113 LEU A CA 1
ATOM 880 C C . LEU A 1 113 ? -6.826 6.453 -37.114 1.00 40.97 113 LEU A C 1
ATOM 882 O O . LEU A 1 113 ? -6.138 6.815 -36.162 1.00 40.97 113 LEU A O 1
ATOM 886 N N . ARG A 1 114 ? -7.506 7.336 -37.857 1.00 42.88 114 ARG A N 1
ATOM 887 C CA . ARG A 1 114 ? -7.667 8.759 -37.530 1.00 42.88 114 ARG A CA 1
ATOM 888 C C . ARG A 1 114 ? -9.106 9.054 -37.104 1.00 42.88 114 ARG A C 1
ATOM 890 O O . ARG A 1 114 ? -9.812 9.736 -37.830 1.00 42.88 114 ARG A O 1
ATOM 897 N N . SER A 1 115 ? -9.575 8.507 -35.984 1.00 48.38 115 SER A N 1
ATOM 898 C CA . SER A 1 115 ? -10.669 9.062 -35.151 1.00 48.38 115 SER A CA 1
ATOM 899 C C . SER A 1 115 ? -11.308 7.983 -34.278 1.00 48.38 115 SER A C 1
ATOM 901 O O . SER A 1 115 ? -12.199 7.259 -34.705 1.00 48.38 115 SER A O 1
ATOM 903 N N . SER A 1 116 ? -10.905 7.933 -33.013 1.00 40.34 116 SER A N 1
ATOM 904 C CA . SER A 1 116 ? -11.795 7.534 -31.919 1.00 40.34 116 SER A CA 1
ATOM 905 C C . SER A 1 116 ? -11.160 7.931 -30.591 1.00 40.34 116 SER A C 1
ATOM 907 O O . SER A 1 116 ? -10.821 7.078 -29.790 1.00 40.34 116 SER A O 1
ATOM 909 N N . ASP A 1 117 ? -10.960 9.232 -30.403 1.00 40.16 117 ASP A N 1
ATOM 910 C CA . ASP A 1 117 ? -10.876 9.841 -29.074 1.00 40.16 117 ASP A CA 1
ATOM 911 C C . ASP A 1 117 ? -11.433 11.259 -29.185 1.00 40.16 117 ASP A C 1
ATOM 913 O O . ASP A 1 117 ? -10.743 12.274 -29.176 1.00 40.16 117 ASP A O 1
ATOM 917 N N . SER A 1 118 ? -12.749 11.311 -29.365 1.00 42.06 118 SER A N 1
ATOM 918 C CA . SER A 1 118 ? -13.541 12.495 -29.079 1.00 42.06 118 SER A CA 1
ATOM 919 C C . SER A 1 118 ? -14.646 12.063 -28.128 1.00 42.06 118 SER A C 1
ATOM 921 O O . SER A 1 118 ? -15.605 11.445 -28.585 1.00 42.06 118 SER A O 1
ATOM 923 N N . HIS A 1 119 ? -14.480 12.355 -26.835 1.00 35.16 119 HIS A N 1
ATOM 924 C CA . HIS A 1 119 ? -15.460 12.984 -25.932 1.00 35.16 119 HIS A CA 1
ATOM 925 C C . HIS A 1 119 ? -15.154 12.642 -24.464 1.00 35.16 119 HIS A C 1
ATOM 927 O O . HIS A 1 119 ? -15.608 11.636 -23.933 1.00 35.16 119 HIS A O 1
ATOM 933 N N . GLN A 1 120 ? -14.491 13.568 -23.771 1.00 32.66 120 GLN A N 1
ATOM 934 C CA . GLN A 1 120 ? -15.012 14.049 -22.493 1.00 32.66 120 GLN A CA 1
ATOM 935 C C . GLN A 1 120 ? -14.563 15.497 -22.299 1.00 32.66 120 GLN A C 1
ATOM 937 O O . GLN A 1 120 ? -13.410 15.800 -22.010 1.00 32.66 120 GLN A O 1
ATOM 942 N N . SER A 1 121 ? -15.503 16.403 -22.557 1.00 33.31 121 SER A N 1
ATOM 943 C CA . SER A 1 121 ? -15.393 17.825 -22.274 1.00 33.31 121 SER A CA 1
ATOM 944 C C . SER A 1 121 ? -15.442 18.062 -20.766 1.00 33.31 121 SER A C 1
ATOM 946 O O . SER A 1 121 ? -16.399 17.643 -20.117 1.00 33.31 121 SER A O 1
ATOM 948 N N . ILE A 1 122 ? -14.482 18.816 -20.240 1.00 30.44 122 ILE A N 1
ATOM 949 C CA . ILE A 1 122 ? -14.665 19.604 -19.021 1.00 30.44 122 ILE A CA 1
ATOM 950 C C . ILE A 1 122 ? -14.888 21.045 -19.488 1.00 30.44 122 ILE A C 1
ATOM 952 O O . ILE A 1 122 ? -14.003 21.648 -20.093 1.00 30.44 122 ILE A O 1
ATOM 956 N N . ARG A 1 123 ? -16.091 21.574 -19.252 1.00 34.59 123 ARG A N 1
ATOM 957 C CA . ARG A 1 123 ? -16.313 23.013 -19.096 1.00 34.59 123 ARG A CA 1
ATOM 958 C C . ARG A 1 123 ? -16.499 23.278 -17.605 1.00 34.59 123 ARG A C 1
ATOM 960 O O . ARG A 1 123 ? -17.192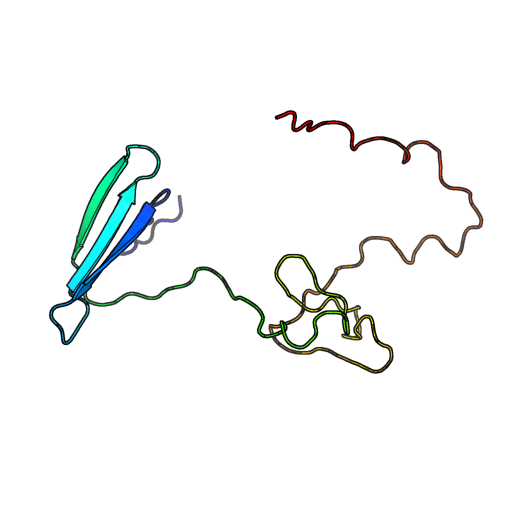 22.512 -16.937 1.00 34.59 123 ARG A O 1
ATOM 967 N N . THR A 1 124 ? -15.824 24.325 -17.148 1.00 45.16 124 THR A N 1
ATOM 968 C CA . THR A 1 124 ? -16.065 25.069 -15.908 1.00 45.16 124 THR A CA 1
ATOM 969 C C . THR A 1 124 ? -17.482 25.631 -15.868 1.00 45.16 124 THR A C 1
ATOM 971 O O . THR A 1 124 ? -18.029 25.903 -16.965 1.00 45.16 124 THR A O 1
#

pLDDT: mean 77.96, std 23.24, range [30.44, 98.38]

Nearest PDB structures (foldseek):
  1hyu-assembly1_A  TM=8.409E-01  e=4.092E-11  Salmonella enterica subsp. enterica serovar Typhimurium
  1fl2-assembly1_A  TM=7.608E-01  e=1.551E-10  Escherichia coli
  4o5q-assembly1_A  TM=7.795E-01  e=7.580E-10  Escherichia coli K-12
  5uwy-assembly1_A-2  TM=6.603E-01  e=2.978E-04  Streptococcus pyogenes
  7aaw-assembly1_B  TM=6.692E-01  e=3.603E-04  Bacillus cereus ATCC 14579

Secondary structure (DSSP, 8-state):
----TT-----SEEEEEEEE-SSSEEEEEEEETTT--EEEEE-S-----S----S-GGGTTTS-B-TTSPEEE-TTSB-SSTT-B--STTEEE----SSSSSSSS--PPPGGGS----------

InterPro domains:
  IPR023753 FAD/NAD(P)-binding domain [PF07992] (5-88)
  IPR036188 FAD/NAD(P)-binding domain superfamily [G3DSA:3.50.50.60] (2-51)
  IPR036188 FAD/NAD(P)-binding domain superfamily [G3DSA:3.50.50.60] (52-91)
  IPR036188 FAD/NAD(P)-binding domain superfamily [SSF51905] (2-94)

Solvent-accessible surface area (backbone atoms only — not comparable to full-atom values): 8524 Å² total; per-residue (Å²): 130,100,67,55,101,89,52,86,87,80,73,63,58,43,78,74,45,79,40,58,81,87,84,50,50,50,24,39,33,28,30,34,72,83,83,65,48,77,45,79,45,82,40,73,77,86,84,90,84,89,80,81,78,42,97,42,72,93,41,66,94,71,48,55,54,50,98,71,42,25,36,42,27,48,99,84,27,37,38,76,42,87,96,41,70,62,76,77,94,46,52,43,78,60,78,76,80,79,77,83,77,73,80,84,54,99,66,82,80,68,74,85,79,76,78,89,87,83,86,83,85,84,78,134